Protein AF-A0A651FLG4-F1 (afdb_monomer)

Structure (mmCIF, N/CA/C/O backbone):
data_AF-A0A651FLG4-F1
#
_entry.id   AF-A0A651FLG4-F1
#
loop_
_atom_site.group_PDB
_atom_site.id
_atom_site.type_symbol
_atom_site.label_atom_id
_atom_site.label_alt_id
_atom_site.label_comp_id
_atom_site.label_asym_id
_atom_site.label_entity_id
_atom_site.label_seq_id
_atom_site.pdbx_PDB_ins_code
_atom_site.Cartn_x
_atom_site.Cartn_y
_atom_site.Cartn_z
_atom_site.occupancy
_atom_site.B_iso_or_equiv
_atom_site.auth_seq_id
_atom_site.auth_comp_id
_atom_site.auth_asym_id
_atom_site.auth_atom_id
_atom_site.pdbx_PDB_model_num
ATOM 1 N N . MET A 1 1 ? -11.390 -27.544 20.637 1.00 67.25 1 MET A N 1
ATOM 2 C CA . MET A 1 1 ? -10.653 -26.280 20.429 1.00 67.25 1 MET A CA 1
ATOM 3 C C . MET A 1 1 ? -11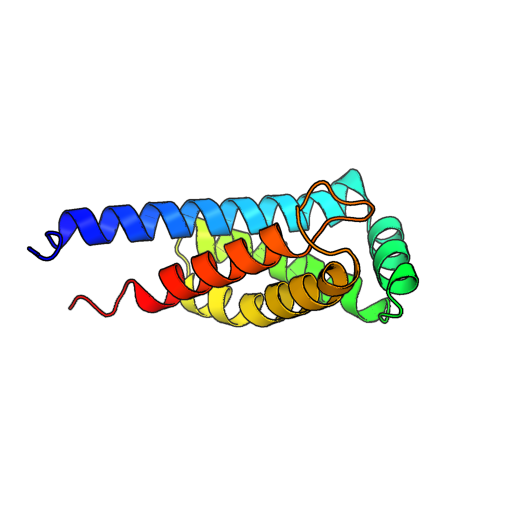.528 -25.161 20.982 1.00 67.25 1 MET A C 1
ATOM 5 O O . MET A 1 1 ? -12.653 -25.032 20.516 1.00 67.25 1 MET A O 1
ATOM 9 N N . GLN A 1 2 ? -11.104 -24.464 22.041 1.00 66.00 2 GLN A N 1
ATOM 10 C CA . GLN A 1 2 ? -11.844 -23.313 22.583 1.00 66.00 2 GLN A CA 1
ATOM 11 C C . GLN A 1 2 ? -11.682 -22.122 21.632 1.00 66.00 2 GLN A C 1
ATOM 13 O O . GLN A 1 2 ? -10.596 -21.918 21.093 1.00 66.00 2 GLN A O 1
ATOM 18 N N . ARG A 1 3 ? -12.764 -21.377 21.382 1.00 67.00 3 ARG A N 1
ATOM 19 C CA . ARG A 1 3 ? -12.684 -20.124 20.621 1.00 67.00 3 ARG A CA 1
ATOM 20 C C . ARG A 1 3 ? -11.987 -19.058 21.482 1.00 67.00 3 ARG A C 1
ATOM 22 O O . ARG A 1 3 ? -12.194 -19.088 22.696 1.00 67.00 3 ARG A O 1
ATOM 29 N N . PRO A 1 4 ? -11.203 -18.145 20.881 1.00 69.31 4 PRO A N 1
ATOM 30 C CA . PRO A 1 4 ? -10.638 -17.006 21.597 1.00 69.31 4 PRO A CA 1
ATOM 31 C C . PRO A 1 4 ? -11.733 -16.215 22.311 1.00 69.31 4 PRO A C 1
ATOM 33 O O . PRO A 1 4 ? -12.866 -16.132 21.824 1.00 69.31 4 PRO A O 1
ATOM 36 N N . SER A 1 5 ? -11.394 -15.624 23.451 1.00 74.12 5 SER A N 1
ATOM 37 C CA . SER A 1 5 ? -12.275 -14.653 24.098 1.00 74.12 5 SER A CA 1
ATOM 38 C C . SER A 1 5 ? -12.438 -13.402 23.212 1.00 74.12 5 SER A C 1
ATOM 40 O O . SER A 1 5 ? -11.547 -13.111 22.409 1.00 74.12 5 SER A O 1
ATOM 42 N N . PRO A 1 6 ? -13.541 -12.635 23.338 1.00 71.62 6 PRO A N 1
ATOM 43 C CA . PRO A 1 6 ? -13.775 -11.443 22.512 1.00 71.62 6 PRO A CA 1
ATOM 44 C C . PRO A 1 6 ? -12.589 -10.466 22.511 1.00 71.62 6 PRO A C 1
ATOM 46 O O . PRO A 1 6 ? -12.165 -9.989 21.465 1.00 71.62 6 PRO A O 1
ATOM 49 N N . VAL A 1 7 ? -11.972 -10.278 23.681 1.00 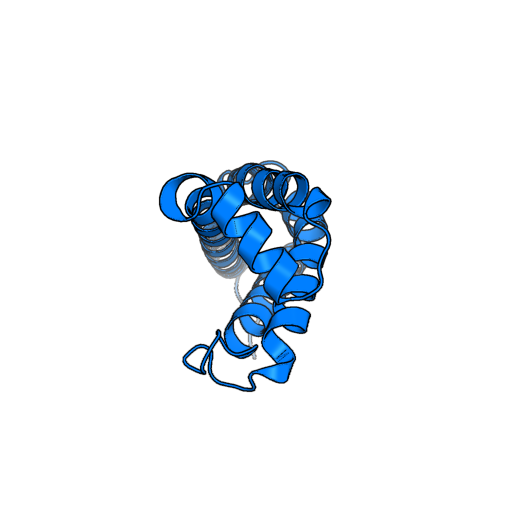70.75 7 VAL A N 1
ATOM 50 C CA . VAL A 1 7 ? -10.814 -9.399 23.881 1.00 70.75 7 VAL A CA 1
ATOM 51 C C . VAL A 1 7 ? -9.570 -9.892 23.125 1.00 70.75 7 VAL A C 1
ATOM 53 O O . VAL A 1 7 ? -8.855 -9.097 22.522 1.00 70.75 7 VAL A O 1
ATOM 56 N N . GLU A 1 8 ? -9.305 -11.202 23.112 1.00 67.81 8 GLU A N 1
ATOM 57 C CA . GLU A 1 8 ? -8.183 -11.780 22.353 1.00 67.81 8 GLU A CA 1
ATOM 58 C C . GLU A 1 8 ? -8.393 -11.651 20.837 1.00 67.81 8 GLU A C 1
ATOM 60 O O . GLU A 1 8 ? -7.441 -11.368 20.104 1.00 67.81 8 GLU A O 1
ATOM 65 N N . GLY A 1 9 ? -9.637 -11.816 20.371 1.00 74.88 9 GLY A N 1
ATOM 66 C CA . GLY A 1 9 ? -10.017 -11.584 18.976 1.00 74.88 9 GLY A CA 1
ATOM 67 C C . GLY A 1 9 ? -9.772 -10.137 18.540 1.00 74.88 9 GLY A C 1
ATOM 68 O O . GLY A 1 9 ? -9.155 -9.905 17.498 1.00 74.88 9 GLY A O 1
ATOM 69 N N . ASP A 1 10 ? -10.159 -9.173 19.377 1.00 82.56 10 ASP A N 1
ATOM 70 C CA . ASP A 1 10 ? -9.985 -7.743 19.105 1.00 82.56 10 ASP A CA 1
ATOM 71 C C . ASP A 1 10 ? -8.508 -7.351 18.947 1.00 82.56 10 ASP A C 1
ATOM 73 O O . ASP A 1 10 ? -8.150 -6.589 18.040 1.00 82.56 10 ASP A O 1
ATOM 77 N N . TYR A 1 11 ? -7.618 -7.906 19.779 1.00 86.88 11 TYR A N 1
ATOM 78 C CA . TYR A 1 11 ? -6.181 -7.651 19.658 1.00 86.88 11 TYR A CA 1
ATOM 79 C C . TYR A 1 11 ? -5.582 -8.245 18.381 1.00 86.88 11 TYR A C 1
ATOM 81 O O . TYR A 1 11 ? -4.783 -7.575 17.723 1.00 86.88 11 TYR A O 1
ATOM 89 N N . ALA A 1 12 ? -5.979 -9.459 17.986 1.00 89.12 12 ALA A N 1
ATOM 90 C CA . ALA A 1 12 ? -5.494 -10.074 16.751 1.00 89.12 12 ALA A CA 1
ATOM 91 C C . ALA A 1 12 ? -5.851 -9.220 15.521 1.00 89.12 12 ALA A C 1
ATOM 93 O O . ALA A 1 12 ? -4.993 -8.933 14.682 1.00 89.12 12 ALA A O 1
ATOM 94 N N . VAL A 1 13 ? -7.093 -8.736 15.450 1.00 89.50 13 VAL A N 1
ATOM 95 C CA . VAL A 1 13 ? -7.557 -7.867 14.358 1.00 89.50 13 VAL A CA 1
ATOM 96 C C . VAL A 1 13 ? -6.848 -6.515 14.387 1.00 89.50 13 VAL A C 1
ATOM 98 O O . VAL A 1 13 ? -6.451 -6.007 13.336 1.00 89.50 13 VAL A O 1
ATOM 101 N N . ALA A 1 14 ? -6.628 -5.939 15.572 1.00 92.38 14 ALA A N 1
ATOM 102 C CA . ALA A 1 14 ? -5.890 -4.688 15.712 1.00 92.38 14 ALA A CA 1
ATOM 103 C C . ALA A 1 14 ? -4.443 -4.804 15.208 1.00 92.38 14 ALA A C 1
ATOM 105 O O . ALA A 1 14 ? -3.971 -3.901 14.516 1.00 92.38 14 ALA A O 1
ATOM 106 N N . VAL A 1 15 ? 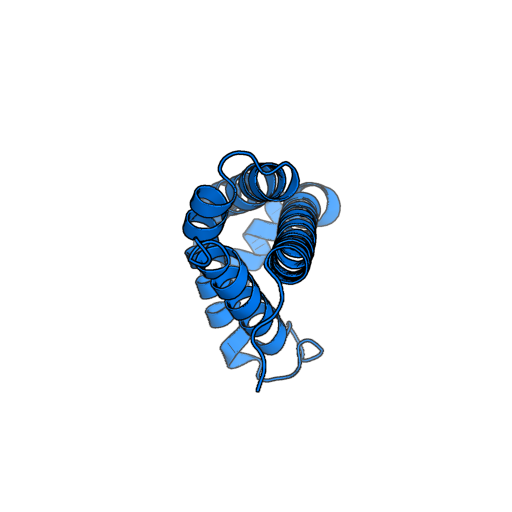-3.759 -5.916 15.496 1.00 95.69 15 VAL A N 1
ATOM 107 C CA . VAL A 1 15 ? -2.395 -6.170 15.008 1.00 95.69 15 VAL A CA 1
ATOM 108 C C . VAL A 1 15 ? -2.367 -6.250 13.483 1.00 95.69 15 VAL A C 1
ATOM 110 O O . VAL A 1 15 ? -1.565 -5.556 12.856 1.00 95.69 15 VAL A O 1
ATOM 113 N N . VAL A 1 16 ? -3.265 -7.031 12.871 1.00 96.50 16 VAL A N 1
ATOM 114 C CA . VAL A 1 16 ? -3.336 -7.150 11.403 1.00 96.50 16 VAL A CA 1
ATOM 115 C C . VAL A 1 16 ? -3.659 -5.800 10.759 1.00 96.50 16 VAL A C 1
ATOM 117 O O . VAL A 1 16 ? -3.020 -5.425 9.776 1.00 96.50 16 VAL A O 1
ATOM 120 N N . ARG A 1 17 ? -4.591 -5.030 11.336 1.00 97.12 17 ARG A N 1
ATOM 121 C CA . ARG A 1 17 ? -4.928 -3.678 10.870 1.00 97.12 17 ARG A CA 1
ATOM 122 C C . ARG A 1 17 ? -3.703 -2.772 10.861 1.00 97.12 17 ARG A C 1
ATOM 124 O O . ARG A 1 17 ? -3.401 -2.162 9.839 1.00 97.12 17 ARG A O 1
ATOM 131 N N . VAL A 1 18 ? -3.004 -2.667 11.992 1.00 98.19 18 VAL A N 1
ATOM 132 C CA . VAL A 1 18 ? -1.832 -1.790 12.112 1.00 98.19 18 VAL A CA 1
ATOM 133 C C . VAL A 1 18 ? -0.743 -2.228 11.135 1.00 98.19 18 VAL A C 1
ATOM 135 O O . VAL A 1 18 ? -0.209 -1.386 10.416 1.00 98.19 18 VAL A O 1
ATOM 138 N N . ALA A 1 19 ? -0.468 -3.531 11.038 1.00 98.44 19 ALA A N 1
ATOM 139 C CA . ALA A 1 19 ? 0.524 -4.067 10.112 1.00 98.44 19 ALA A CA 1
ATOM 140 C C . ALA A 1 19 ? 0.187 -3.751 8.643 1.00 98.44 19 ALA A C 1
ATOM 142 O O . ALA A 1 19 ? 1.050 -3.262 7.915 1.00 98.44 19 ALA A O 1
ATOM 143 N N . LEU A 1 20 ? -1.063 -3.963 8.211 1.00 98.31 20 LEU A N 1
ATOM 144 C CA . LEU A 1 20 ? -1.513 -3.626 6.855 1.00 98.31 20 LEU A CA 1
ATOM 145 C C . LEU A 1 20 ? -1.445 -2.124 6.578 1.00 98.31 20 LEU A C 1
ATOM 147 O O . LEU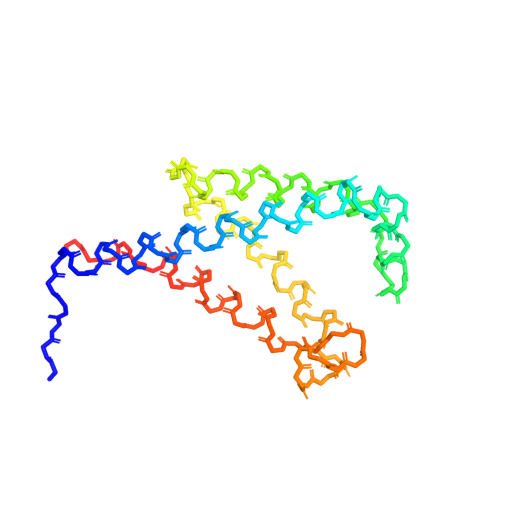 A 1 20 ? -0.961 -1.721 5.522 1.00 98.31 20 LEU A O 1
ATOM 151 N N . GLY A 1 21 ? -1.915 -1.297 7.514 1.00 98.62 21 GLY A N 1
ATOM 152 C CA . GLY A 1 21 ? -1.911 0.157 7.368 1.00 98.62 21 GLY A CA 1
ATOM 153 C C . GLY A 1 21 ? -0.497 0.713 7.221 1.00 98.62 21 GLY A C 1
ATOM 154 O O . GLY A 1 21 ? -0.228 1.481 6.298 1.00 98.62 21 GLY A O 1
ATOM 155 N N . VAL A 1 22 ? 0.430 0.262 8.075 1.00 98.75 22 VAL A N 1
ATOM 156 C CA . VAL A 1 22 ? 1.855 0.606 7.968 1.00 98.75 22 VAL A CA 1
ATOM 157 C C . VAL A 1 22 ? 2.436 0.108 6.648 1.00 98.75 22 VAL A C 1
ATOM 159 O O . VAL A 1 22 ? 3.095 0.878 5.960 1.00 98.75 22 VAL A O 1
ATOM 162 N N . MET A 1 23 ? 2.163 -1.138 6.253 1.00 98.56 23 MET A N 1
ATOM 163 C CA . MET A 1 23 ? 2.675 -1.710 5.006 1.00 98.56 23 MET A CA 1
ATOM 164 C C . MET A 1 23 ? 2.265 -0.881 3.783 1.00 98.56 23 MET A C 1
ATOM 166 O O . MET A 1 23 ? 3.136 -0.512 2.991 1.00 98.56 23 MET A O 1
ATOM 170 N N . PHE A 1 24 ? 0.979 -0.539 3.645 1.00 98.75 24 PHE A N 1
ATOM 171 C CA . PHE A 1 24 ? 0.491 0.271 2.527 1.00 98.75 24 PHE A CA 1
ATOM 172 C C . PHE A 1 24 ? 1.085 1.680 2.535 1.00 98.75 24 PHE A C 1
ATOM 174 O O . PHE A 1 24 ? 1.539 2.153 1.493 1.00 98.75 24 PHE A O 1
ATOM 181 N N . LEU A 1 25 ? 1.170 2.323 3.705 1.00 98.50 25 LEU A N 1
ATOM 182 C CA . LEU A 1 25 ? 1.820 3.627 3.835 1.00 98.50 25 LEU A CA 1
ATOM 183 C C . LEU A 1 25 ? 3.290 3.570 3.426 1.00 98.50 25 LEU A C 1
ATOM 185 O O . LEU A 1 25 ? 3.737 4.409 2.650 1.00 98.50 25 LEU A O 1
ATOM 189 N N . SER A 1 26 ? 4.039 2.574 3.901 1.00 98.38 26 SER A N 1
ATOM 190 C CA . SER A 1 26 ? 5.441 2.394 3.532 1.00 98.38 26 SER A CA 1
ATOM 191 C C . SER A 1 26 ? 5.611 2.184 2.027 1.00 98.38 26 SER A C 1
ATOM 193 O O . SER A 1 26 ? 6.509 2.781 1.444 1.00 98.38 26 SER A O 1
ATOM 195 N N . HIS A 1 27 ? 4.747 1.401 1.375 1.00 97.50 27 HIS A N 1
ATOM 196 C CA . HIS A 1 27 ? 4.828 1.155 -0.071 1.00 97.50 27 HIS A CA 1
ATOM 197 C C . HIS A 1 27 ? 4.423 2.370 -0.909 1.00 97.50 27 HIS A C 1
ATOM 199 O O . HIS A 1 27 ? 5.086 2.669 -1.906 1.00 97.50 27 HIS A O 1
ATOM 205 N N . GLY A 1 28 ? 3.383 3.094 -0.497 1.00 98.19 28 GLY A N 1
ATOM 206 C CA . GLY A 1 28 ? 2.963 4.320 -1.163 1.00 98.19 28 GLY A CA 1
ATOM 207 C C . GLY A 1 28 ? 4.016 5.420 -1.023 1.00 98.19 28 GLY A C 1
ATOM 208 O O . GLY A 1 28 ? 4.383 6.067 -2.003 1.00 98.19 28 GLY A O 1
ATOM 209 N N . LEU A 1 29 ? 4.581 5.579 0.178 1.00 98.25 29 LEU A N 1
ATOM 210 C CA . LEU A 1 29 ? 5.665 6.528 0.427 1.00 98.25 29 LEU A CA 1
ATOM 211 C C . LEU A 1 29 ? 6.958 6.126 -0.284 1.00 98.25 29 LEU A C 1
ATOM 213 O O . LEU A 1 29 ? 7.613 7.004 -0.826 1.00 98.25 29 LEU A O 1
ATOM 217 N N . LEU A 1 30 ? 7.298 4.836 -0.370 1.00 97.94 30 LEU A N 1
ATOM 218 C CA . LEU A 1 30 ? 8.441 4.354 -1.157 1.00 97.94 30 LEU A CA 1
ATOM 219 C C . LEU A 1 30 ? 8.338 4.811 -2.621 1.00 97.94 30 LEU A C 1
ATOM 221 O O . LEU A 1 30 ? 9.312 5.314 -3.184 1.00 97.94 30 LEU A O 1
ATOM 225 N N . LYS A 1 31 ? 7.149 4.687 -3.225 1.00 98.00 31 LYS A N 1
ATOM 226 C CA . LYS A 1 31 ? 6.894 5.158 -4.596 1.00 98.00 31 LYS A CA 1
ATOM 227 C C . LYS A 1 31 ? 7.055 6.673 -4.713 1.00 98.00 31 LYS A C 1
ATOM 229 O O . LYS A 1 31 ? 7.630 7.148 -5.686 1.00 98.00 31 LYS A O 1
ATOM 234 N N . LEU A 1 32 ? 6.598 7.422 -3.712 1.00 96.81 32 LEU A N 1
ATOM 235 C CA . LEU A 1 32 ? 6.655 8.880 -3.728 1.00 96.81 32 LEU A CA 1
ATOM 236 C C . LEU A 1 32 ? 8.068 9.433 -3.490 1.00 96.81 32 LEU A C 1
ATOM 238 O O . LEU A 1 32 ? 8.486 10.353 -4.187 1.00 96.81 32 LEU A O 1
ATOM 242 N N . THR A 1 33 ? 8.791 8.906 -2.501 1.00 97.56 33 THR A N 1
ATOM 243 C CA . THR A 1 33 ? 10.004 9.542 -1.961 1.00 97.56 33 THR A CA 1
ATOM 244 C C . THR A 1 33 ? 11.301 8.856 -2.363 1.00 97.56 33 THR A C 1
ATOM 246 O O . THR A 1 33 ? 12.339 9.512 -2.366 1.00 97.56 33 THR A O 1
ATOM 249 N N . VAL A 1 34 ? 11.265 7.565 -2.710 1.00 97.44 34 VAL A N 1
ATOM 250 C CA . VAL A 1 34 ? 12.468 6.798 -3.073 1.00 97.44 34 VAL A CA 1
ATOM 251 C C . VAL A 1 34 ? 12.517 6.539 -4.570 1.00 97.44 34 VAL A C 1
ATOM 253 O O . VAL A 1 34 ? 13.526 6.826 -5.206 1.00 97.44 34 VAL A O 1
ATOM 256 N N . PHE A 1 35 ? 11.435 6.021 -5.153 1.00 95.88 35 PHE A N 1
ATOM 257 C CA . PHE A 1 35 ? 11.373 5.816 -6.604 1.00 95.88 35 PHE A CA 1
ATOM 258 C C . PHE A 1 35 ? 11.094 7.123 -7.348 1.00 95.88 35 PHE A C 1
ATOM 260 O O . PHE A 1 35 ? 11.567 7.315 -8.469 1.00 95.88 35 PHE A O 1
ATOM 267 N N . GLY A 1 36 ? 10.302 8.003 -6.732 1.00 97.06 36 GLY A N 1
ATOM 268 C CA . GLY A 1 36 ? 9.634 9.086 -7.435 1.00 97.06 36 GLY A CA 1
ATOM 269 C C . GLY A 1 36 ? 8.611 8.557 -8.447 1.00 97.06 36 GLY A C 1
ATOM 270 O O . GLY A 1 36 ? 8.589 7.373 -8.803 1.00 97.06 36 GLY A O 1
ATOM 271 N N . LEU A 1 37 ? 7.771 9.461 -8.959 1.00 95.62 37 LEU A N 1
ATOM 272 C CA . LEU A 1 37 ? 6.734 9.097 -9.928 1.00 95.62 37 LEU A CA 1
ATOM 273 C C . LEU A 1 37 ? 7.330 8.379 -11.149 1.00 95.62 37 LEU A C 1
ATOM 275 O O . LEU A 1 37 ? 6.886 7.288 -11.492 1.00 95.62 37 LEU A O 1
ATOM 279 N N . SER A 1 38 ? 8.384 8.943 -11.744 1.00 97.38 38 SER A N 1
ATOM 280 C CA . SER A 1 38 ? 9.019 8.387 -12.944 1.00 97.38 38 SER A CA 1
ATOM 281 C C . SER A 1 38 ? 9.647 7.010 -12.711 1.00 97.38 38 SER A C 1
ATOM 283 O O . SER A 1 38 ? 9.614 6.163 -13.601 1.00 97.38 38 SER A O 1
ATOM 285 N N . GLY A 1 39 ? 10.188 6.748 -11.515 1.00 98.00 39 GLY A N 1
ATOM 286 C CA . GLY A 1 39 ? 10.711 5.426 -11.167 1.00 98.00 39 GLY A CA 1
ATOM 287 C C . GLY A 1 39 ? 9.601 4.378 -11.091 1.00 98.00 39 GLY A C 1
ATOM 288 O O . GLY A 1 39 ? 9.751 3.273 -11.616 1.00 98.00 39 GLY A O 1
ATOM 289 N N . PHE A 1 40 ? 8.454 4.731 -10.503 1.00 97.94 40 PHE A N 1
ATOM 290 C CA . PHE A 1 40 ? 7.309 3.826 -10.448 1.00 97.94 40 PHE A CA 1
ATOM 291 C C . PHE A 1 40 ? 6.641 3.629 -11.819 1.00 97.94 40 PHE A C 1
ATOM 293 O O . PHE A 1 40 ? 6.287 2.504 -12.169 1.00 97.94 40 PHE A O 1
ATOM 300 N N . GLU A 1 41 ? 6.538 4.675 -12.639 1.00 98.44 41 GLU A N 1
ATOM 301 C CA . GLU A 1 41 ? 6.104 4.559 -14.038 1.00 98.44 41 GLU A CA 1
ATOM 302 C C . GLU A 1 41 ? 7.019 3.619 -14.837 1.00 98.44 41 GLU A C 1
ATOM 304 O O . GLU A 1 41 ? 6.527 2.748 -15.555 1.00 98.44 41 GLU A O 1
ATOM 309 N N . GLY A 1 42 ? 8.340 3.725 -14.657 1.00 98.19 42 GLY A N 1
ATOM 310 C CA . GLY A 1 42 ? 9.311 2.812 -15.264 1.00 98.19 42 GLY A CA 1
ATOM 311 C C . GLY A 1 42 ? 9.112 1.358 -14.826 1.00 98.19 42 GLY A C 1
ATOM 312 O O . GLY A 1 42 ? 9.157 0.448 -15.658 1.00 98.19 42 GLY A O 1
ATOM 313 N N . PHE A 1 43 ? 8.811 1.128 -13.543 1.00 96.31 43 PHE A N 1
ATOM 314 C CA . PHE A 1 43 ? 8.435 -0.199 -13.054 1.00 96.31 43 PHE A CA 1
ATOM 315 C C . PHE A 1 43 ? 7.172 -0.723 -13.752 1.00 96.31 43 PHE A C 1
ATOM 317 O O . PHE A 1 43 ? 7.186 -1.855 -14.232 1.00 96.31 43 PHE A O 1
ATOM 324 N N . LEU A 1 44 ? 6.113 0.084 -13.875 1.00 97.69 44 LEU A N 1
ATOM 325 C CA . LEU A 1 44 ? 4.882 -0.321 -14.566 1.00 97.69 44 LEU A CA 1
ATOM 326 C C . LEU A 1 44 ? 5.156 -0.700 -16.028 1.00 97.69 44 LEU A C 1
ATOM 328 O O . LEU A 1 44 ? 4.752 -1.779 -16.464 1.00 97.69 44 LEU A O 1
ATOM 332 N N . VAL A 1 45 ? 5.923 0.119 -16.754 1.00 98.25 45 VAL A N 1
ATOM 333 C CA . VAL A 1 45 ? 6.321 -0.162 -18.144 1.00 98.25 45 VAL A CA 1
ATOM 334 C C . VAL A 1 45 ? 7.101 -1.472 -18.248 1.00 98.25 45 VAL A C 1
ATOM 336 O O . VAL A 1 45 ? 6.816 -2.278 -19.131 1.00 98.25 45 VAL A O 1
ATOM 339 N N . SER A 1 46 ? 8.024 -1.742 -17.316 1.00 95.75 46 SER A N 1
ATOM 340 C CA . SER A 1 46 ? 8.793 -2.999 -17.296 1.00 95.75 46 SER A CA 1
ATOM 341 C C . SER A 1 46 ? 7.920 -4.251 -17.129 1.00 95.75 46 SER A C 1
ATOM 343 O O . SER A 1 46 ? 8.352 -5.361 -17.435 1.00 95.75 46 SER A O 1
ATOM 345 N N . ARG A 1 47 ? 6.681 -4.074 -16.654 1.00 95.62 47 ARG A N 1
ATOM 346 C CA . ARG A 1 47 ? 5.670 -5.124 -16.481 1.00 95.62 47 ARG A CA 1
ATOM 347 C C . ARG A 1 47 ? 4.560 -5.062 -17.532 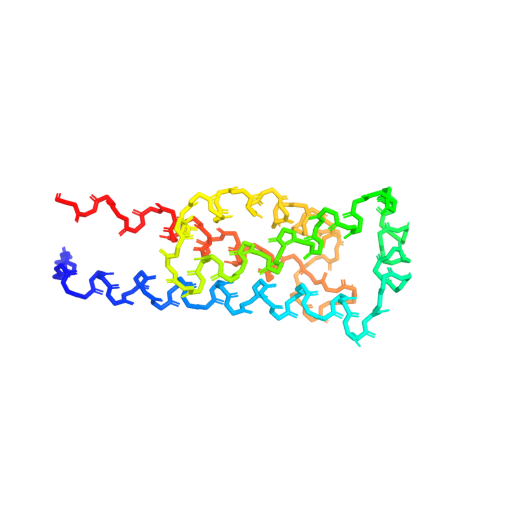1.00 95.62 47 ARG A C 1
ATOM 349 O O . ARG A 1 47 ? 3.592 -5.806 -17.422 1.00 95.62 47 ARG A O 1
ATOM 356 N N . GLY A 1 48 ? 4.686 -4.197 -18.541 1.00 96.44 48 GLY A N 1
ATOM 357 C CA . GLY A 1 48 ? 3.679 -4.018 -19.590 1.00 96.44 48 GLY A CA 1
ATOM 358 C C . GLY A 1 48 ? 2.395 -3.333 -19.113 1.00 96.44 48 GLY A C 1
ATOM 359 O O . GLY A 1 48 ? 1.352 -3.488 -19.744 1.00 96.44 48 GLY A O 1
ATOM 360 N N . LEU A 1 49 ? 2.449 -2.598 -17.998 1.00 97.44 49 LEU A N 1
ATOM 361 C CA . LEU A 1 49 ? 1.308 -1.890 -17.419 1.00 97.44 49 LEU A CA 1
ATOM 362 C C . LEU A 1 49 ? 1.301 -0.404 -17.821 1.00 97.44 49 LEU A C 1
ATOM 364 O O . LEU A 1 49 ? 2.365 0.205 -17.964 1.00 97.44 49 LEU A O 1
ATOM 368 N N . PRO A 1 50 ? 0.115 0.215 -17.975 1.00 97.75 50 PRO A N 1
ATOM 369 C CA . PRO A 1 50 ? 0.010 1.620 -18.347 1.00 97.75 50 PRO A CA 1
ATOM 370 C C . PRO A 1 50 ? 0.448 2.548 -17.207 1.00 97.75 50 PRO A C 1
ATOM 372 O O . PRO A 1 50 ? 0.034 2.387 -16.058 1.00 97.75 50 PRO A O 1
ATOM 375 N N . THR A 1 51 ? 1.215 3.588 -17.544 1.00 98.25 51 THR A N 1
ATOM 376 C CA . THR A 1 51 ? 1.711 4.595 -16.586 1.00 98.25 51 THR A CA 1
ATOM 377 C C . THR A 1 51 ? 0.596 5.403 -15.925 1.00 98.25 51 THR A C 1
ATOM 379 O O . THR A 1 51 ? 0.768 5.865 -14.801 1.00 98.25 51 THR A O 1
ATOM 382 N N . LEU A 1 52 ? -0.589 5.487 -16.546 1.00 97.81 52 LEU A N 1
ATOM 383 C CA . LEU A 1 52 ? -1.790 6.092 -15.952 1.00 97.81 52 LEU A CA 1
ATOM 384 C C . LEU A 1 52 ? -2.145 5.492 -14.578 1.00 97.81 52 LEU A C 1
ATOM 386 O O . LEU A 1 52 ? -2.783 6.161 -13.771 1.00 97.81 52 LEU A O 1
ATOM 390 N N . LEU A 1 53 ? -1.726 4.253 -14.290 1.00 98.00 53 LEU A N 1
ATOM 391 C CA . LEU A 1 53 ? -1.959 3.604 -12.997 1.00 98.00 53 LEU A CA 1
ATOM 392 C C . LEU A 1 53 ? -1.056 4.128 -11.872 1.00 98.00 53 LEU A C 1
ATOM 394 O O . LEU A 1 53 ? -1.363 3.883 -10.706 1.00 98.00 53 LEU A O 1
ATOM 398 N N . ALA A 1 54 ? 0.023 4.854 -12.184 1.00 98.12 54 ALA A N 1
ATOM 399 C CA . ALA A 1 54 ? 1.008 5.281 -11.195 1.00 98.12 54 ALA A CA 1
ATOM 400 C C . ALA A 1 54 ? 0.382 6.140 -10.086 1.00 98.12 54 ALA A C 1
ATOM 402 O O . ALA A 1 54 ? 0.509 5.821 -8.902 1.00 98.12 54 ALA A O 1
ATOM 403 N N . TRP A 1 55 ? -0.353 7.188 -10.469 1.00 97.69 55 TRP A N 1
ATOM 404 C CA . TRP A 1 55 ? -1.032 8.073 -9.522 1.00 97.69 55 TRP A CA 1
ATOM 405 C C . TRP A 1 55 ? -2.156 7.379 -8.741 1.00 97.69 55 TRP A C 1
ATOM 407 O O . TRP A 1 55 ? -2.114 7.442 -7.512 1.00 97.69 55 TRP A O 1
ATOM 417 N N . PRO A 1 56 ? -3.126 6.692 -9.382 1.00 98.12 56 PRO A N 1
ATOM 418 C CA . PRO A 1 56 ? -4.179 5.980 -8.664 1.00 98.12 56 PRO A CA 1
ATOM 419 C C . PRO A 1 56 ? -3.646 4.985 -7.634 1.00 98.12 56 PRO A C 1
ATOM 421 O O . PRO A 1 56 ? -4.119 4.993 -6.502 1.00 98.12 56 PRO A O 1
ATOM 424 N N . ILE A 1 57 ? -2.645 4.169 -7.989 1.00 98.31 57 ILE A N 1
ATOM 425 C CA . ILE A 1 57 ? -2.076 3.180 -7.064 1.00 98.31 57 ILE A CA 1
ATOM 426 C C . ILE A 1 57 ? -1.378 3.882 -5.900 1.00 98.31 57 ILE A C 1
ATOM 428 O O . ILE A 1 57 ? -1.662 3.576 -4.746 1.00 98.31 57 ILE A O 1
ATOM 432 N N . MET A 1 58 ? -0.502 4.849 -6.180 1.00 98.19 58 MET A N 1
ATOM 433 C CA . MET A 1 58 ? 0.258 5.535 -5.134 1.00 98.19 58 MET A CA 1
ATOM 434 C C . MET A 1 58 ? -0.657 6.292 -4.161 1.00 98.19 58 MET A C 1
ATOM 436 O O . MET A 1 58 ? -0.486 6.192 -2.947 1.00 98.19 58 MET A O 1
ATOM 440 N N . LEU A 1 59 ? -1.663 7.009 -4.672 1.00 98.25 59 LEU A N 1
ATOM 441 C CA . LEU A 1 59 ? -2.631 7.719 -3.834 1.00 98.25 59 LEU A CA 1
ATOM 442 C C . LEU A 1 59 ? -3.510 6.752 -3.038 1.00 98.25 59 LEU A C 1
ATOM 444 O O . LEU A 1 59 ? -3.751 7.000 -1.857 1.00 98.25 59 LEU A O 1
ATOM 448 N N . ALA A 1 60 ? -3.956 5.651 -3.651 1.00 98.50 60 ALA A N 1
ATOM 449 C CA . ALA A 1 60 ? -4.739 4.634 -2.959 1.00 98.50 60 ALA A CA 1
ATOM 450 C C . ALA A 1 60 ? -3.945 4.007 -1.808 1.00 98.50 60 ALA A C 1
ATOM 452 O O . ALA A 1 60 ? -4.474 3.896 -0.706 1.00 98.50 60 ALA A O 1
ATOM 453 N N . GLU A 1 61 ? -2.683 3.635 -2.026 1.00 98.69 61 GLU A N 1
ATOM 454 C CA . GLU A 1 61 ? -1.836 3.044 -0.985 1.00 98.69 61 GLU A CA 1
ATOM 455 C C . GLU A 1 61 ? -1.594 4.017 0.179 1.00 98.69 61 GLU A C 1
ATOM 457 O O . GLU A 1 61 ? -1.716 3.624 1.338 1.00 98.69 61 GLU A O 1
ATOM 462 N N . ILE A 1 62 ? -1.321 5.297 -0.100 1.00 98.69 62 ILE A N 1
ATOM 463 C CA . ILE A 1 62 ? -1.091 6.297 0.954 1.00 98.69 62 ILE A CA 1
ATOM 464 C C . ILE A 1 62 ? -2.387 6.587 1.722 1.00 98.69 62 ILE A C 1
ATOM 466 O O . ILE A 1 62 ? -2.430 6.461 2.947 1.00 98.69 62 ILE A O 1
ATOM 470 N N . ALA A 1 63 ? -3.455 6.970 1.019 1.00 98.62 63 ALA A N 1
ATOM 471 C CA . ALA A 1 63 ? -4.710 7.359 1.655 1.00 98.62 63 ALA A CA 1
ATOM 472 C C . ALA A 1 63 ? -5.392 6.160 2.328 1.00 98.62 63 ALA A C 1
ATOM 474 O O . ALA A 1 63 ? -5.796 6.239 3.488 1.00 98.62 63 ALA A O 1
ATOM 475 N N . GLY A 1 64 ? -5.467 5.027 1.630 1.00 98.56 64 GLY A N 1
ATOM 476 C CA . GLY A 1 64 ? -6.038 3.794 2.156 1.00 98.56 64 GLY A CA 1
ATOM 477 C C . GLY A 1 64 ? -5.204 3.209 3.296 1.00 98.56 64 GLY A C 1
ATOM 478 O O . GLY A 1 64 ? -5.773 2.789 4.302 1.00 98.56 64 GLY A O 1
ATOM 479 N N . GLY A 1 65 ? -3.871 3.261 3.211 1.00 98.69 65 GLY A N 1
ATOM 480 C CA . GLY A 1 65 ? -2.983 2.874 4.307 1.00 98.69 65 GLY A CA 1
ATOM 481 C C . GLY A 1 65 ? -3.198 3.721 5.564 1.00 98.69 65 GLY A C 1
ATOM 482 O O . GLY A 1 65 ? -3.333 3.168 6.656 1.00 98.69 65 GLY A O 1
ATOM 483 N N . ALA A 1 66 ? -3.332 5.046 5.420 1.00 98.69 66 ALA A N 1
ATOM 484 C CA . ALA A 1 66 ? -3.662 5.945 6.530 1.00 98.69 66 ALA A CA 1
ATOM 485 C C . ALA A 1 66 ? -5.036 5.632 7.141 1.00 98.69 66 ALA A C 1
ATOM 487 O O . ALA A 1 66 ? -5.165 5.534 8.361 1.00 98.69 66 ALA A O 1
ATOM 488 N N . MET A 1 67 ? -6.054 5.428 6.303 1.00 98.31 67 MET A N 1
ATOM 489 C CA . MET A 1 67 ? -7.403 5.049 6.730 1.00 98.31 67 MET A CA 1
ATOM 490 C C . MET A 1 67 ? -7.416 3.729 7.510 1.00 98.31 67 MET A C 1
ATOM 492 O O . MET A 1 67 ? -8.023 3.647 8.578 1.00 98.31 67 MET A O 1
ATOM 496 N N . ILE A 1 68 ? -6.704 2.708 7.024 1.00 98.38 68 ILE A N 1
ATOM 497 C CA . ILE A 1 68 ? -6.541 1.427 7.721 1.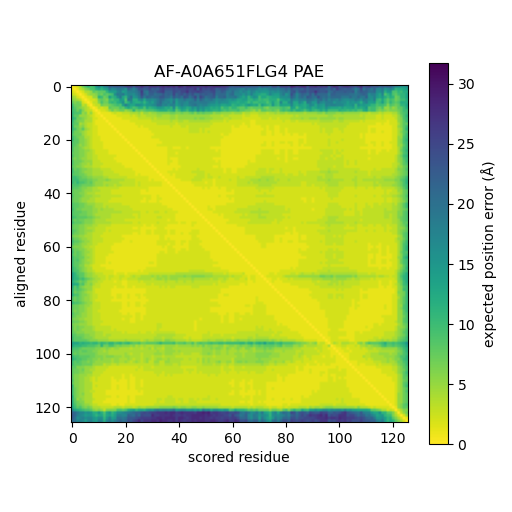00 98.38 68 ILE A CA 1
ATOM 498 C C . ILE A 1 68 ? -5.833 1.640 9.061 1.00 98.38 68 ILE A C 1
ATOM 500 O O . ILE A 1 68 ? -6.347 1.206 10.092 1.00 98.38 68 ILE A O 1
ATOM 504 N N . LEU A 1 69 ? -4.691 2.331 9.063 1.00 97.94 69 LEU A N 1
ATOM 505 C CA . LEU A 1 69 ? -3.868 2.524 10.256 1.00 97.94 69 LEU A CA 1
ATOM 506 C C . LEU A 1 69 ? -4.632 3.251 11.371 1.00 97.94 69 LEU A C 1
ATOM 508 O O . LEU A 1 69 ? -4.634 2.799 12.516 1.00 97.94 69 LEU A O 1
ATOM 512 N N . LEU A 1 70 ? -5.316 4.341 11.019 1.00 96.75 70 LEU A N 1
ATOM 513 C CA . LEU A 1 70 ? -6.092 5.166 11.947 1.00 96.75 70 LEU A CA 1
ATOM 514 C C . LEU A 1 70 ? -7.449 4.547 12.319 1.00 96.75 70 LEU A C 1
ATOM 516 O O . LEU A 1 70 ? -8.146 5.077 13.179 1.00 96.75 70 LEU A O 1
ATOM 520 N N . GLY A 1 71 ? -7.848 3.443 11.678 1.00 94.31 71 GLY A N 1
ATOM 521 C CA . GLY A 1 71 ? -9.158 2.822 11.881 1.00 94.31 71 GLY A CA 1
ATOM 522 C C . GLY A 1 71 ? -10.327 3.602 11.263 1.00 94.31 71 GLY A C 1
ATO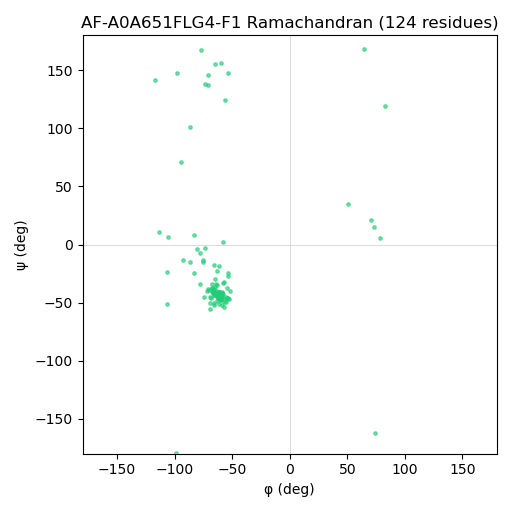M 523 O O . GLY A 1 71 ? -11.483 3.323 11.571 1.00 94.31 71 GLY A O 1
ATOM 524 N N . LEU A 1 72 ? -10.056 4.552 10.366 1.00 94.25 72 LEU A N 1
ATOM 525 C CA . LEU A 1 72 ? -11.060 5.376 9.692 1.00 94.25 72 LEU A CA 1
ATOM 526 C C . LEU A 1 72 ? -11.562 4.660 8.437 1.00 94.25 72 LEU A C 1
ATOM 528 O O . LEU A 1 72 ? -10.882 4.640 7.418 1.00 94.25 72 LEU A O 1
ATOM 532 N N . ALA A 1 73 ? -12.745 4.041 8.507 1.00 93.81 73 ALA A N 1
ATOM 533 C CA . ALA A 1 73 ? -13.295 3.223 7.418 1.00 93.81 73 ALA A CA 1
ATOM 534 C C . ALA A 1 73 ? -12.299 2.159 6.889 1.00 93.81 73 ALA A C 1
ATOM 536 O O . ALA A 1 73 ? -12.287 1.818 5.704 1.00 93.81 73 ALA A O 1
ATOM 537 N N . GLY A 1 74 ? -11.474 1.599 7.786 1.00 95.12 74 GLY A N 1
ATOM 538 C CA . GLY A 1 74 ? -10.360 0.711 7.439 1.00 95.12 74 GLY A CA 1
ATOM 539 C C . GLY A 1 74 ? -10.758 -0.534 6.637 1.00 95.12 74 GLY A C 1
ATOM 540 O O . GLY A 1 74 ? -10.004 -0.963 5.769 1.00 95.12 74 GLY A O 1
ATOM 541 N N . ARG A 1 75 ? -11.958 -1.093 6.850 1.00 93.69 75 ARG A N 1
ATOM 542 C CA . ARG A 1 75 ? -12.461 -2.238 6.062 1.00 93.69 75 ARG A CA 1
ATOM 543 C C . ARG A 1 75 ? -12.784 -1.847 4.624 1.00 93.69 75 ARG A C 1
ATOM 545 O O . ARG A 1 75 ? -12.366 -2.541 3.704 1.00 93.69 75 ARG A O 1
ATOM 552 N N . ALA A 1 76 ? -13.458 -0.713 4.427 1.00 97.06 76 ALA A N 1
ATOM 553 C CA . ALA A 1 76 ? -13.736 -0.189 3.092 1.00 97.06 76 ALA A CA 1
ATOM 554 C C . ALA A 1 76 ? -12.429 0.133 2.349 1.00 97.06 76 ALA A C 1
ATOM 556 O O . ALA A 1 76 ? -12.270 -0.253 1.194 1.00 97.06 76 ALA A O 1
ATOM 557 N N . ALA A 1 77 ? -11.459 0.744 3.037 1.00 98.12 77 ALA A N 1
ATOM 558 C CA . ALA A 1 77 ? -10.125 0.985 2.490 1.00 98.12 77 ALA A CA 1
ATOM 559 C C . ALA A 1 77 ? -9.382 -0.323 2.144 1.00 98.12 77 ALA A C 1
ATOM 561 O O . ALA A 1 77 ? -8.802 -0.431 1.069 1.00 98.12 77 ALA A O 1
ATOM 562 N N . THR A 1 78 ? -9.450 -1.347 3.004 1.00 98.38 78 THR A N 1
ATOM 563 C CA . THR A 1 78 ? -8.837 -2.667 2.747 1.00 98.38 78 THR A CA 1
ATOM 564 C C . THR A 1 78 ? -9.462 -3.350 1.533 1.00 98.38 78 THR A C 1
ATOM 566 O O . THR A 1 78 ? -8.746 -3.861 0.673 1.00 98.38 78 THR A O 1
ATOM 569 N N . ALA A 1 79 ? -10.791 -3.320 1.416 1.00 98.19 79 ALA A N 1
ATOM 570 C CA . ALA A 1 79 ? -11.495 -3.869 0.262 1.00 98.19 79 ALA A CA 1
ATOM 571 C C . ALA A 1 79 ? -11.103 -3.134 -1.030 1.00 98.19 79 ALA A C 1
ATOM 573 O O . ALA A 1 79 ? -10.796 -3.778 -2.030 1.00 98.19 79 ALA A O 1
ATOM 574 N N . ALA A 1 80 ? -11.020 -1.800 -0.991 1.00 98.25 80 ALA A N 1
ATOM 575 C CA . ALA A 1 80 ? -10.593 -0.987 -2.129 1.00 98.25 80 ALA A CA 1
ATOM 576 C C . ALA A 1 80 ? -9.125 -1.223 -2.532 1.00 98.25 80 ALA A C 1
ATOM 578 O O . ALA A 1 80 ? -8.787 -1.109 -3.708 1.00 98.25 80 ALA A O 1
ATOM 579 N N . LEU A 1 81 ? -8.256 -1.579 -1.581 1.00 98.69 81 LEU A N 1
ATOM 580 C CA . LEU A 1 81 ? -6.842 -1.883 -1.822 1.00 98.69 81 LEU A CA 1
ATOM 581 C C . LEU A 1 81 ? -6.571 -3.342 -2.211 1.00 98.69 81 LEU A C 1
ATOM 583 O O . LEU A 1 81 ? -5.502 -3.651 -2.738 1.00 98.69 81 LEU A O 1
ATOM 587 N N . THR A 1 82 ? -7.527 -4.248 -2.008 1.00 98.50 82 THR A N 1
ATOM 588 C CA . THR A 1 82 ? -7.368 -5.667 -2.361 1.00 98.50 82 THR A CA 1
ATOM 589 C C . THR A 1 82 ? -7.054 -5.875 -3.853 1.00 98.50 82 THR A C 1
ATOM 591 O O . THR A 1 82 ? -6.127 -6.631 -4.144 1.00 98.50 82 THR A O 1
ATOM 594 N N . PRO A 1 83 ? -7.692 -5.179 -4.819 1.00 98.38 83 PRO A N 1
ATOM 595 C CA . PRO A 1 83 ? -7.303 -5.259 -6.230 1.00 98.38 83 PRO A CA 1
ATOM 596 C C . PRO A 1 83 ? -5.841 -4.872 -6.504 1.00 98.38 83 PRO A C 1
ATOM 598 O O . PRO A 1 83 ? -5.216 -5.463 -7.382 1.00 98.38 83 PRO A O 1
ATOM 601 N N . VAL A 1 84 ? -5.269 -3.932 -5.739 1.00 98.38 84 VAL A N 1
ATOM 602 C CA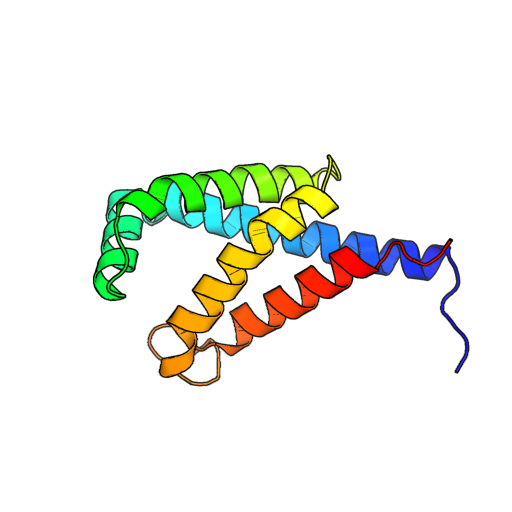 . VAL A 1 84 ? -3.846 -3.557 -5.854 1.00 98.38 84 VAL A CA 1
ATOM 603 C C . VAL A 1 84 ? -2.954 -4.727 -5.435 1.00 98.38 84 VAL A C 1
ATOM 605 O O . VAL A 1 84 ? -1.999 -5.049 -6.138 1.00 98.38 84 VAL A O 1
ATOM 608 N N . LEU A 1 85 ? -3.297 -5.418 -4.342 1.00 98.62 85 LEU A N 1
ATOM 609 C CA . LEU A 1 85 ? -2.575 -6.614 -3.893 1.00 98.62 85 LEU A CA 1
ATOM 610 C C . LEU A 1 85 ? -2.712 -7.787 -4.873 1.00 98.62 85 LEU A C 1
ATOM 612 O O . LEU A 1 85 ? -1.735 -8.492 -5.112 1.00 98.62 85 LEU A O 1
ATOM 616 N N . VAL A 1 86 ? -3.888 -7.974 -5.483 1.00 98.62 86 VAL A N 1
ATOM 617 C CA . VAL A 1 86 ? -4.090 -8.974 -6.547 1.00 98.62 86 VAL A CA 1
ATOM 618 C C . VAL A 1 86 ? -3.218 -8.650 -7.762 1.00 98.62 86 VAL A C 1
ATOM 620 O O . VAL A 1 86 ? -2.555 -9.538 -8.297 1.00 98.62 86 VAL A O 1
ATOM 623 N N . GLY A 1 87 ? -3.162 -7.379 -8.170 1.00 98.00 87 GLY A N 1
ATOM 624 C CA . GLY A 1 87 ? -2.274 -6.919 -9.237 1.00 98.00 87 GLY A CA 1
ATOM 625 C C . GLY A 1 87 ? -0.799 -7.162 -8.913 1.00 98.00 87 GLY A C 1
ATOM 626 O O . GLY A 1 87 ? -0.068 -7.694 -9.747 1.00 98.00 87 GLY A O 1
ATOM 627 N N . ALA A 1 88 ? -0.369 -6.850 -7.686 1.00 97.56 88 ALA A N 1
ATOM 628 C CA . ALA A 1 88 ? 0.988 -7.128 -7.223 1.00 97.56 88 ALA A CA 1
ATOM 629 C C . ALA A 1 88 ? 1.298 -8.632 -7.269 1.00 97.56 88 ALA A C 1
ATOM 631 O O . ALA A 1 88 ? 2.309 -9.039 -7.836 1.00 97.56 88 ALA A O 1
ATOM 632 N N . PHE A 1 89 ? 0.406 -9.475 -6.749 1.00 98.06 89 PHE A N 1
ATOM 633 C CA . PHE A 1 89 ? 0.555 -10.925 -6.823 1.00 98.06 89 PHE A CA 1
ATOM 634 C C . PHE A 1 89 ? 0.720 -11.412 -8.268 1.00 98.06 89 PHE A C 1
ATOM 636 O O . PHE A 1 89 ? 1.661 -12.150 -8.553 1.00 98.06 89 PHE A O 1
ATOM 643 N N . ALA A 1 90 ? -0.120 -10.944 -9.195 1.00 97.88 90 ALA A N 1
ATOM 644 C CA . ALA A 1 90 ? -0.036 -11.319 -10.606 1.00 97.88 90 ALA A CA 1
ATOM 645 C C . ALA A 1 90 ? 1.287 -10.884 -11.262 1.00 97.88 90 ALA A C 1
ATOM 647 O O . ALA A 1 90 ? 1.895 -11.664 -11.992 1.00 97.88 90 ALA A O 1
ATOM 648 N N . VAL A 1 91 ? 1.768 -9.670 -10.969 1.00 96.88 91 VAL A N 1
ATOM 649 C CA . VAL A 1 91 ? 3.054 -9.151 -11.474 1.00 96.88 91 VAL A CA 1
ATOM 650 C C . VAL A 1 91 ? 4.244 -9.976 -10.974 1.00 96.88 91 VAL A C 1
ATOM 652 O O . VAL A 1 91 ? 5.225 -10.147 -11.700 1.00 96.88 91 VAL A O 1
ATOM 655 N N . HIS A 1 92 ? 4.166 -10.491 -9.746 1.00 96.44 92 HIS A N 1
ATOM 656 C CA . HIS A 1 92 ? 5.247 -11.245 -9.112 1.00 96.44 92 HIS A CA 1
ATOM 657 C C . HIS A 1 92 ? 5.148 -12.769 -9.313 1.00 96.44 92 HIS A C 1
ATOM 659 O O . HIS A 1 92 ? 6.137 -13.472 -9.103 1.00 96.44 92 HIS A O 1
ATOM 665 N N . TRP A 1 93 ? 4.005 -13.294 -9.771 1.00 96.69 93 TRP A N 1
ATOM 666 C CA . TRP A 1 93 ? 3.779 -14.727 -10.012 1.00 96.69 93 TRP A CA 1
ATOM 667 C C . TRP A 1 93 ? 4.836 -15.397 -10.905 1.00 96.69 93 TRP A C 1
ATOM 669 O O . TRP A 1 93 ? 5.367 -16.438 -10.502 1.00 96.69 93 TRP A O 1
ATOM 679 N N . PRO A 1 94 ? 5.229 -14.818 -12.060 1.00 95.88 94 PRO A N 1
ATOM 680 C CA . PRO A 1 94 ? 6.207 -15.449 -12.948 1.00 95.88 94 PRO A CA 1
ATOM 681 C C . PRO A 1 94 ? 7.613 -15.566 -12.345 1.00 95.88 94 PRO A C 1
ATOM 683 O O . PRO A 1 94 ? 8.410 -16.365 -12.829 1.00 95.88 94 PRO A O 1
ATOM 686 N N . ASN A 1 95 ? 7.924 -14.802 -11.290 1.00 96.00 95 ASN A N 1
ATOM 687 C CA . ASN A 1 95 ? 9.238 -14.818 -10.640 1.00 96.00 95 ASN A CA 1
ATOM 688 C C . ASN A 1 95 ? 9.394 -16.001 -9.659 1.00 96.00 95 ASN A C 1
ATOM 690 O O . ASN A 1 95 ? 10.468 -16.187 -9.089 1.00 96.00 95 ASN A O 1
ATOM 694 N N . GLY A 1 96 ? 8.337 -16.799 -9.450 1.00 94.88 96 GLY A N 1
ATOM 695 C CA . GLY A 1 96 ? 8.325 -17.917 -8.508 1.00 94.88 96 GLY A CA 1
ATOM 696 C C . GLY A 1 96 ? 8.252 -17.484 -7.038 1.00 94.88 96 GLY A C 1
ATOM 697 O O . GLY A 1 96 ? 7.856 -16.366 -6.711 1.00 94.88 96 GLY A O 1
ATOM 698 N N . SER A 1 97 ? 8.609 -18.405 -6.145 1.00 91.62 97 SER A N 1
ATOM 699 C CA . SER A 1 97 ? 8.788 -18.182 -4.702 1.00 91.62 97 SER A CA 1
ATOM 700 C C . SER A 1 97 ? 10.266 -18.451 -4.366 1.00 91.62 97 SER A C 1
ATOM 702 O O . SER A 1 97 ? 10.821 -19.373 -4.975 1.00 91.62 97 SER A O 1
ATOM 704 N N . PRO A 1 98 ? 10.947 -17.694 -3.475 1.00 94.31 98 PRO A N 1
ATOM 705 C CA . PRO A 1 98 ? 10.439 -16.779 -2.437 1.00 94.31 98 PRO A CA 1
ATOM 706 C C . PRO A 1 98 ? 10.443 -15.297 -2.839 1.00 94.31 98 PRO A C 1
ATOM 708 O O . PRO A 1 98 ? 10.914 -14.935 -3.916 1.00 94.31 98 PRO A O 1
ATOM 711 N N . PHE A 1 99 ? 10.007 -14.400 -1.946 1.00 90.38 99 PHE A N 1
ATOM 712 C CA . PHE A 1 99 ? 10.123 -12.946 -2.176 1.00 90.38 99 PHE A CA 1
ATOM 713 C C . PHE A 1 99 ? 11.559 -12.490 -2.515 1.00 90.38 99 PHE A C 1
ATOM 715 O O . PHE A 1 99 ? 11.734 -11.532 -3.257 1.00 90.38 99 PHE A O 1
ATOM 722 N N . ALA A 1 100 ? 12.586 -13.210 -2.055 1.00 93.94 100 ALA A N 1
ATOM 723 C CA . ALA A 1 100 ? 13.990 -12.943 -2.384 1.00 93.94 100 ALA A CA 1
ATOM 724 C C . ALA A 1 100 ? 14.409 -13.335 -3.821 1.00 93.94 100 ALA A C 1
ATOM 726 O O . ALA A 1 100 ? 15.558 -13.111 -4.200 1.00 93.94 100 ALA A O 1
ATOM 727 N N . ALA A 1 101 ? 13.518 -13.929 -4.623 1.00 94.88 101 ALA A N 1
ATOM 728 C CA . ALA A 1 101 ? 13.779 -14.210 -6.031 1.00 94.88 101 ALA A CA 1
ATOM 729 C C . ALA A 1 101 ? 14.066 -12.921 -6.823 1.00 94.88 101 ALA A C 1
ATOM 731 O O . ALA A 1 101 ? 13.642 -11.822 -6.452 1.00 94.88 101 ALA A O 1
ATOM 732 N N . ALA A 1 102 ? 14.770 -13.051 -7.950 1.00 93.50 102 ALA A N 1
ATOM 733 C CA . ALA A 1 102 ? 15.065 -11.918 -8.822 1.00 93.50 102 ALA A CA 1
ATOM 734 C C . ALA A 1 102 ? 13.766 -11.215 -9.265 1.00 93.50 102 ALA A C 1
ATOM 736 O O . ALA A 1 102 ? 12.863 -11.839 -9.817 1.00 93.50 102 ALA A O 1
ATOM 737 N N . GLY A 1 103 ? 13.667 -9.907 -9.006 1.00 89.25 103 GLY A N 1
ATOM 738 C CA . GLY A 1 103 ? 12.461 -9.120 -9.293 1.00 89.25 103 GLY A CA 1
ATOM 739 C C . GLY A 1 103 ? 11.313 -9.283 -8.286 1.00 89.25 103 GLY A C 1
ATOM 740 O O . GLY A 1 103 ? 10.250 -8.704 -8.510 1.00 89.25 103 GLY A O 1
ATOM 741 N N . GLY A 1 104 ? 11.525 -10.022 -7.192 1.00 94.69 104 GLY A N 1
ATOM 742 C CA . GLY A 1 104 ? 10.560 -10.268 -6.122 1.00 94.69 104 GLY A CA 1
ATOM 743 C C . GLY A 1 104 ? 9.584 -11.397 -6.454 1.00 94.69 104 GLY A C 1
ATOM 744 O O . GLY A 1 104 ? 8.840 -11.289 -7.428 1.00 94.69 104 GLY A O 1
ATOM 745 N N . GLY A 1 105 ? 9.560 -12.468 -5.663 1.00 96.06 105 GLY A N 1
ATOM 746 C CA . GLY A 1 105 ? 8.589 -13.562 -5.816 1.00 96.06 105 GLY A CA 1
ATOM 747 C C . GLY A 1 105 ? 7.187 -13.244 -5.280 1.00 96.06 105 GLY A C 1
ATOM 748 O O . GLY A 1 105 ? 6.986 -12.276 -4.544 1.00 96.06 105 GLY A O 1
ATOM 749 N N . TRP A 1 106 ? 6.205 -14.083 -5.621 1.00 97.50 106 TRP A N 1
ATOM 750 C CA . TRP A 1 106 ? 4.783 -13.861 -5.296 1.00 97.50 106 TRP A CA 1
ATOM 751 C C . TRP A 1 106 ? 4.397 -14.120 -3.836 1.00 97.50 106 TRP A C 1
ATOM 753 O O . TRP A 1 106 ? 3.306 -13.729 -3.416 1.00 97.50 106 TRP A O 1
ATOM 763 N N . GLU A 1 107 ? 5.273 -14.766 -3.065 1.00 97.69 107 GLU A N 1
ATOM 764 C CA . GLU A 1 107 ? 5.021 -15.183 -1.680 1.00 97.69 107 GLU A CA 1
ATOM 765 C C . GLU A 1 107 ? 4.552 -14.019 -0.795 1.00 97.69 107 GLU A C 1
ATOM 767 O O . GLU A 1 107 ? 3.559 -14.138 -0.079 1.00 97.69 107 GLU A O 1
ATOM 772 N N . TYR A 1 108 ? 5.221 -12.866 -0.883 1.00 96.12 108 TYR A N 1
ATOM 773 C CA . TYR A 1 108 ? 4.889 -11.709 -0.056 1.00 96.12 108 TYR A CA 1
ATOM 774 C C . TYR A 1 108 ? 3.534 -11.074 -0.430 1.00 96.12 108 TYR A C 1
ATOM 776 O O . TYR A 1 108 ? 2.694 -10.942 0.460 1.00 96.12 108 TYR A O 1
ATOM 784 N N . PRO A 1 109 ? 3.226 -10.758 -1.707 1.00 97.44 109 PRO A N 1
ATOM 785 C CA . PRO A 1 109 ? 1.877 -10.337 -2.096 1.00 97.44 109 PRO A CA 1
ATOM 786 C C . PRO A 1 109 ? 0.766 -11.322 -1.697 1.00 97.44 109 PRO A C 1
ATOM 788 O O . PRO A 1 109 ? -0.305 -10.890 -1.273 1.00 97.44 109 PRO A O 1
ATOM 791 N N . ALA A 1 110 ? 1.013 -12.635 -1.781 1.00 98.19 110 ALA A N 1
ATOM 792 C CA . ALA A 1 110 ? 0.052 -13.646 -1.335 1.00 98.19 110 ALA A CA 1
ATOM 793 C C . ALA A 1 110 ? -0.183 -13.591 0.181 1.00 98.19 110 ALA A C 1
ATOM 795 O O . ALA A 1 110 ? -1.326 -13.645 0.637 1.00 98.19 110 ALA A O 1
ATOM 796 N N . PHE A 1 111 ? 0.885 -13.425 0.965 1.00 98.19 111 PHE A N 1
ATOM 797 C CA . PHE A 1 111 ? 0.783 -13.219 2.406 1.00 98.19 111 PHE A CA 1
ATOM 798 C C . PHE A 1 111 ? -0.021 -11.954 2.745 1.00 98.19 111 PHE A C 1
ATOM 800 O O . PHE A 1 111 ? -0.891 -11.983 3.616 1.00 98.19 111 PHE A O 1
ATOM 807 N N . LEU A 1 112 ? 0.206 -10.854 2.021 1.00 98.31 112 LEU A N 1
ATOM 808 C CA . LEU A 1 112 ? -0.547 -9.613 2.208 1.00 98.31 112 LEU A CA 1
ATOM 809 C C . LEU A 1 112 ? -2.029 -9.761 1.845 1.00 98.31 112 LEU A C 1
ATOM 811 O O . LEU A 1 112 ? -2.874 -9.198 2.538 1.00 98.31 112 LEU A O 1
ATOM 815 N N . LEU A 1 113 ? -2.363 -10.538 0.810 1.00 98.44 113 LEU A N 1
ATOM 816 C CA . LEU A 1 113 ? -3.753 -10.878 0.489 1.00 98.44 113 LEU A CA 1
ATOM 817 C C . LEU A 1 113 ? -4.418 -11.650 1.633 1.00 98.44 113 LEU A C 1
ATOM 819 O O . LEU A 1 113 ? -5.535 -11.315 2.020 1.00 98.44 113 LEU A O 1
ATOM 823 N N . ALA A 1 114 ? -3.731 -12.633 2.218 1.00 98.06 114 ALA A N 1
ATOM 824 C CA . ALA A 1 114 ? -4.253 -13.369 3.369 1.00 98.06 114 ALA A CA 1
ATOM 825 C C . ALA A 1 114 ? -4.475 -12.452 4.585 1.00 98.06 114 ALA A C 1
ATOM 827 O O . ALA A 1 114 ? -5.518 -12.530 5.236 1.00 98.06 114 ALA A O 1
ATOM 828 N N . ALA A 1 115 ? -3.543 -11.534 4.858 1.00 97.75 115 ALA A N 1
ATOM 829 C CA . ALA A 1 115 ? -3.704 -10.527 5.905 1.00 97.75 115 ALA A CA 1
ATOM 830 C C . ALA A 1 115 ? -4.895 -9.592 5.623 1.00 97.75 115 ALA A C 1
ATOM 832 O O . ALA A 1 115 ? -5.675 -9.303 6.530 1.00 97.75 115 ALA A O 1
ATOM 833 N N . ALA A 1 116 ? -5.074 -9.153 4.372 1.00 97.94 116 ALA A N 1
ATOM 834 C CA . ALA A 1 116 ? -6.211 -8.329 3.967 1.00 97.94 116 ALA A CA 1
ATOM 835 C C . ALA A 1 116 ? -7.543 -9.058 4.190 1.00 97.94 116 ALA A C 1
ATOM 837 O O . ALA A 1 116 ? -8.457 -8.479 4.774 1.00 97.94 116 ALA A O 1
ATOM 838 N N . VAL A 1 117 ? -7.634 -10.340 3.819 1.00 97.00 117 VAL A N 1
ATOM 839 C CA . VAL A 1 117 ? -8.810 -11.180 4.100 1.00 97.00 117 VAL A CA 1
ATOM 840 C C . VAL A 1 117 ? -9.052 -11.289 5.605 1.00 97.00 117 VAL A C 1
ATOM 842 O O . VAL A 1 117 ? -10.160 -11.028 6.058 1.00 97.00 117 VAL A O 1
ATOM 845 N N . ALA A 1 118 ? -8.024 -11.576 6.408 1.00 95.38 118 ALA A N 1
ATOM 846 C CA . ALA A 1 118 ? -8.170 -11.651 7.862 1.00 95.38 118 ALA A CA 1
ATOM 847 C C . ALA A 1 118 ? -8.688 -10.334 8.473 1.00 95.38 118 ALA A C 1
ATOM 849 O O . ALA A 1 118 ? -9.559 -10.349 9.343 1.00 95.38 118 ALA A O 1
ATOM 850 N N . HIS A 1 119 ? -8.203 -9.186 7.992 1.00 95.38 119 HIS A N 1
ATOM 851 C CA . HIS A 1 119 ? -8.689 -7.877 8.429 1.00 95.38 119 HIS A CA 1
ATOM 852 C C . HIS A 1 119 ? -10.140 -7.606 7.998 1.00 95.38 119 HIS A C 1
ATOM 854 O O . HIS A 1 119 ? -10.892 -6.961 8.730 1.00 95.38 119 HIS A O 1
ATOM 860 N N . LEU A 1 120 ? -10.553 -8.104 6.829 1.00 94.75 120 LEU A N 1
ATOM 861 C CA . LEU A 1 120 ? -11.934 -8.000 6.360 1.00 94.75 120 LEU A CA 1
ATOM 862 C C . LEU A 1 120 ? -12.885 -8.887 7.175 1.00 94.75 120 LEU A C 1
ATOM 864 O O . LEU A 1 120 ? -13.979 -8.422 7.490 1.00 94.75 120 LEU A O 1
ATOM 868 N N . GLU A 1 121 ? -12.473 -10.095 7.561 1.00 88.50 121 GLU A N 1
ATOM 869 C CA . GLU A 1 121 ? -13.306 -11.078 8.277 1.00 88.50 121 GLU A CA 1
ATOM 870 C C . GLU A 1 121 ? -13.375 -10.856 9.796 1.00 88.50 121 GLU A C 1
ATOM 872 O O . GLU A 1 121 ? -14.361 -11.224 10.430 1.00 88.50 121 GLU A O 1
ATOM 877 N N . GLY A 1 122 ? -12.373 -10.206 10.397 1.00 77.31 122 GLY A N 1
ATOM 878 C CA . GLY A 1 122 ? -12.214 -10.045 11.851 1.00 77.31 122 GLY A CA 1
ATOM 879 C C . GLY A 1 122 ? -13.352 -9.362 12.632 1.00 77.31 122 GLY A C 1
ATOM 880 O O . GLY A 1 122 ? -13.233 -9.194 13.837 1.00 77.31 122 GLY A O 1
ATOM 881 N N . ALA A 1 123 ? -14.457 -8.978 11.993 1.00 58.00 123 ALA A N 1
ATOM 882 C CA . ALA A 1 123 ? -15.618 -8.366 12.640 1.00 58.00 123 ALA A CA 1
ATOM 883 C C . ALA A 1 123 ? -16.897 -9.227 12.600 1.00 58.00 123 ALA A C 1
ATOM 885 O O . ALA A 1 123 ? -17.972 -8.721 12.903 1.00 58.00 123 ALA A O 1
ATOM 886 N N . THR A 1 124 ? -16.836 -10.506 12.212 1.00 49.56 124 THR A N 1
ATOM 887 C CA . THR A 1 124 ? -18.003 -11.411 12.324 1.00 49.56 124 THR A CA 1
ATOM 888 C C . THR A 1 124 ? -18.161 -12.031 13.717 1.00 49.56 124 THR A C 1
ATOM 890 O O . THR A 1 124 ? -18.989 -12.919 13.902 1.00 49.56 124 THR A O 1
ATOM 893 N N . ALA A 1 125 ? -17.381 -11.585 14.703 1.00 40.28 125 ALA A N 1
ATOM 894 C CA . ALA A 1 125 ? -17.548 -11.948 16.105 1.00 40.28 125 ALA A CA 1
ATOM 895 C C . ALA A 1 125 ? -18.404 -10.885 16.816 1.00 40.28 125 ALA A C 1
ATOM 897 O O . ALA A 1 125 ? -17.896 -10.080 17.591 1.00 40.28 125 ALA A O 1
ATOM 898 N N . HIS A 1 126 ? -19.697 -10.857 16.496 1.00 39.47 126 HIS A N 1
ATOM 899 C CA . HIS A 1 126 ? -20.718 -10.218 17.325 1.00 39.47 126 HIS A CA 1
ATOM 900 C C . HIS A 1 126 ? -21.518 -11.301 18.044 1.00 39.47 126 HIS A C 1
ATOM 902 O O . HIS A 1 126 ? -21.841 -12.317 17.385 1.00 39.47 126 HIS A O 1
#

Foldseek 3Di:
DDDDDPVVLVVVLLVLLQVQLVVLQVVLVCCPPVCNLVNVLVVCVVLVHHSVVSVVSSCLSNVLSPCSNVVPVNLVSLVVCLVVLVVVLVSQDVQDDDLPGVVGHNNVSVVSNVSSVCNNPSPPPD

Secondary structure (DSSP, 8-state):
-PPPPHHHHHHHHHHHHHHHHHHHHHHHHHIIIIIHHHHHHHHHHHTT--GGGHHHHHHHHHHHHHHHHHTSSHHHHHHHHHHHHHHHHHHHGGG-S-TTSTT--THHHHHHHHHHHHHHHTT---

Mean predicted aligned error: 4.33 Å

Solvent-accessible surface area (backbone atoms only — not comparable to full-atom values): 6534 Å² total; per-residue (Å²): 133,85,78,76,54,73,70,59,48,53,51,55,35,49,50,46,31,43,53,51,9,50,50,28,30,53,54,16,46,40,36,60,75,73,46,25,68,68,45,44,27,51,52,31,49,78,69,76,40,66,52,82,49,45,60,60,51,38,52,45,26,35,54,28,10,50,24,21,47,73,60,53,62,23,56,63,28,46,61,68,45,43,62,55,37,52,50,49,23,62,72,16,46,87,44,39,77,47,45,86,30,77,92,32,12,21,50,53,36,49,50,52,46,52,48,49,49,49,48,63,54,61,73,76,84,118

pLDDT: mean 92.98, std 11.35, range [39.47, 98.75]

Radius of gyration: 15.73 Å; Cα contacts (8 Å, |Δi|>4): 153; chains: 1; bounding box: 36×36×44 Å

Sequence (126 aa):
MQRPSPVEGDYAVAVVRVALGVMFLSHGLLKLTVFGLSGFEGFLVSRGLPTLLAWPIMLAEIAGGAMILLGLAGRAATAALTPVLVGAFAVHWPNGSPFAAAGGGWEYPAFLLAAAVAHLEGATAH

Nearest PDB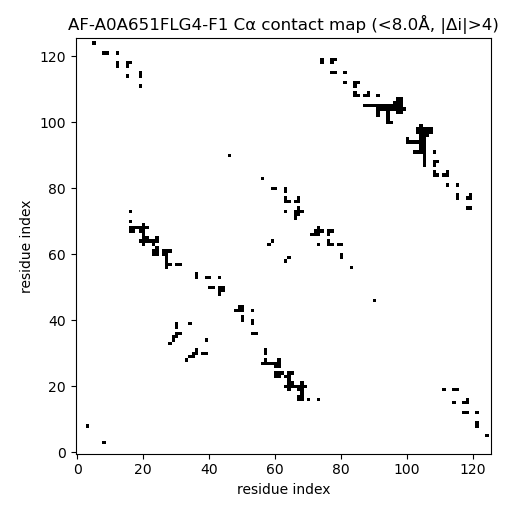 structures (foldseek):
  1yo7-assembly2_B  TM=5.580E-01  e=8.671E+00  Escherichia coli